Protein AF-A0A9D8MP65-F1 (afdb_monomer)

Structure (mmCIF, N/CA/C/O backbone):
data_AF-A0A9D8MP65-F1
#
_entry.id   AF-A0A9D8MP65-F1
#
loop_
_atom_site.group_PDB
_atom_site.id
_atom_site.type_symbol
_atom_site.label_atom_id
_atom_site.label_alt_id
_atom_site.label_comp_id
_atom_site.label_asym_id
_atom_site.label_entity_id
_atom_site.label_seq_id
_atom_site.pdbx_PDB_ins_co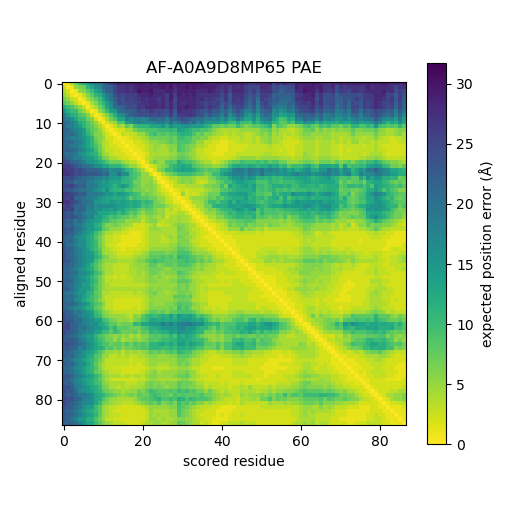de
_atom_site.Cartn_x
_atom_site.Cartn_y
_atom_site.Cartn_z
_atom_site.occupancy
_atom_site.B_iso_or_equiv
_atom_site.auth_seq_id
_atom_site.auth_comp_id
_atom_site.auth_asym_id
_atom_site.auth_atom_id
_atom_site.pdbx_PDB_model_num
ATOM 1 N N . ASN A 1 1 ? 29.338 -17.018 27.228 1.00 42.84 1 ASN A N 1
ATOM 2 C CA . ASN A 1 1 ? 29.360 -16.312 25.929 1.00 42.84 1 ASN A CA 1
ATOM 3 C C . ASN A 1 1 ? 28.084 -16.626 25.171 1.00 42.84 1 ASN A C 1
ATOM 5 O O . ASN A 1 1 ? 28.062 -17.567 24.392 1.00 42.84 1 ASN A O 1
ATOM 9 N N . GLY A 1 2 ? 27.002 -15.909 25.483 1.00 50.31 2 GLY A N 1
ATOM 10 C CA . GLY A 1 2 ? 25.752 -15.998 24.731 1.00 50.31 2 GLY A CA 1
ATOM 11 C C . GLY A 1 2 ? 25.861 -15.078 23.526 1.00 50.31 2 GLY A C 1
ATOM 12 O O . GLY A 1 2 ? 25.924 -13.865 23.687 1.00 50.31 2 GLY A O 1
ATOM 13 N N . ILE A 1 3 ? 25.978 -15.661 22.342 1.00 62.88 3 ILE A N 1
ATOM 14 C CA . ILE A 1 3 ? 25.839 -14.944 21.074 1.00 62.88 3 ILE A CA 1
ATOM 15 C C . ILE A 1 3 ? 24.423 -14.346 21.038 1.00 62.88 3 ILE A C 1
ATOM 17 O O . ILE A 1 3 ? 23.471 -15.115 21.190 1.00 62.88 3 ILE A O 1
ATOM 21 N N . PRO A 1 4 ? 24.248 -13.022 20.880 1.00 58.75 4 PRO A N 1
ATOM 22 C CA . PRO A 1 4 ? 22.927 -12.465 20.633 1.00 58.75 4 PRO A CA 1
ATOM 23 C C . PRO A 1 4 ? 22.422 -13.023 19.299 1.00 58.75 4 PRO A C 1
ATOM 25 O O . PRO A 1 4 ? 23.074 -12.877 18.264 1.00 58.75 4 PRO A O 1
ATOM 28 N N . GLN A 1 5 ? 21.297 -13.735 19.344 1.00 60.19 5 GLN A N 1
ATOM 29 C CA . GLN A 1 5 ? 20.596 -14.183 18.147 1.00 60.19 5 GLN A CA 1
ATOM 30 C C . GLN A 1 5 ? 20.137 -12.933 17.385 1.00 60.19 5 GLN A C 1
ATOM 32 O O . GLN A 1 5 ? 19.631 -12.010 18.025 1.00 60.19 5 GLN A O 1
ATOM 37 N N . PRO A 1 6 ? 20.330 -12.854 16.058 1.00 55.72 6 PRO A N 1
ATOM 38 C CA . PRO A 1 6 ? 19.791 -11.741 15.296 1.00 55.72 6 PRO A CA 1
ATOM 39 C C . PRO A 1 6 ? 18.271 -11.761 15.457 1.00 55.72 6 PRO A C 1
ATOM 41 O O . PRO A 1 6 ? 17.647 -12.800 15.221 1.00 55.72 6 PRO A O 1
ATOM 44 N N . ASP A 1 7 ? 17.703 -10.632 15.883 1.00 49.22 7 ASP A N 1
ATOM 45 C CA . ASP A 1 7 ? 16.272 -10.333 15.828 1.00 49.22 7 ASP A CA 1
ATOM 46 C C . ASP A 1 7 ? 15.805 -10.621 14.397 1.00 49.22 7 ASP A C 1
ATOM 48 O O . ASP A 1 7 ? 15.973 -9.820 13.476 1.00 49.22 7 ASP A O 1
ATOM 52 N N . THR A 1 8 ? 15.340 -11.847 14.171 1.00 46.72 8 THR A N 1
ATOM 53 C CA . THR A 1 8 ? 14.916 -12.300 12.855 1.00 46.72 8 THR A CA 1
ATOM 54 C C . THR A 1 8 ? 13.519 -11.747 12.690 1.00 46.72 8 THR A C 1
ATOM 56 O O . THR A 1 8 ? 12.534 -12.414 12.987 1.00 46.72 8 THR A O 1
ATOM 59 N N . GLN A 1 9 ? 13.435 -10.482 12.286 1.00 48.84 9 GLN A N 1
ATOM 60 C CA . GLN A 1 9 ? 12.209 -9.906 11.767 1.00 48.84 9 GLN A CA 1
ATOM 61 C C . GLN A 1 9 ? 11.891 -10.673 10.479 1.00 48.84 9 GLN A C 1
ATOM 63 O O . GLN A 1 9 ? 12.390 -10.345 9.402 1.00 48.84 9 GLN A O 1
ATOM 68 N N . THR A 1 10 ? 11.153 -11.777 10.612 1.00 47.84 10 THR A N 1
ATOM 69 C CA . THR A 1 10 ? 10.766 -12.641 9.499 1.00 47.84 10 THR A CA 1
ATOM 70 C C . THR A 1 10 ? 9.965 -11.792 8.525 1.00 47.84 10 THR A C 1
ATOM 72 O O . THR A 1 10 ? 8.834 -11.401 8.800 1.00 47.84 10 THR A O 1
ATOM 75 N N . THR A 1 11 ? 10.590 -11.423 7.409 1.00 62.81 11 THR A N 1
ATOM 76 C CA . THR A 1 11 ? 9.900 -10.708 6.340 1.00 62.81 11 THR A CA 1
ATOM 77 C C . THR A 1 11 ? 9.169 -11.776 5.545 1.00 62.81 11 THR A C 1
ATOM 79 O O . THR A 1 11 ? 9.783 -12.478 4.750 1.00 62.81 11 THR A O 1
ATOM 82 N N . GLU A 1 12 ? 7.888 -11.987 5.845 1.00 76.12 12 GLU A N 1
ATOM 83 C CA . GLU A 1 12 ? 7.073 -12.943 5.096 1.00 76.12 12 GLU A CA 1
ATOM 84 C C . GLU A 1 12 ? 6.815 -12.395 3.691 1.00 76.12 12 GLU A C 1
ATOM 86 O O . GLU A 1 12 ? 6.167 -11.358 3.515 1.00 76.12 12 GLU A O 1
ATOM 91 N N . GLU A 1 13 ? 7.349 -13.081 2.683 1.00 81.06 13 GLU A N 1
ATOM 92 C CA . GLU A 1 13 ? 7.113 -12.754 1.282 1.00 81.06 13 GLU A CA 1
ATOM 93 C C . GLU A 1 13 ? 5.741 -13.282 0.860 1.00 81.06 13 GLU A C 1
ATOM 95 O O . GLU A 1 13 ? 5.479 -14.4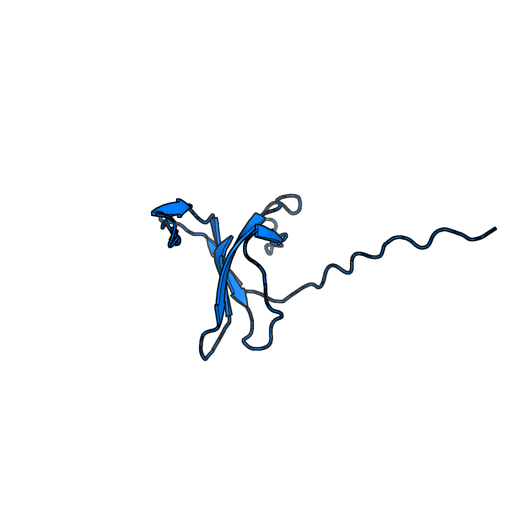85 0.898 1.00 81.06 13 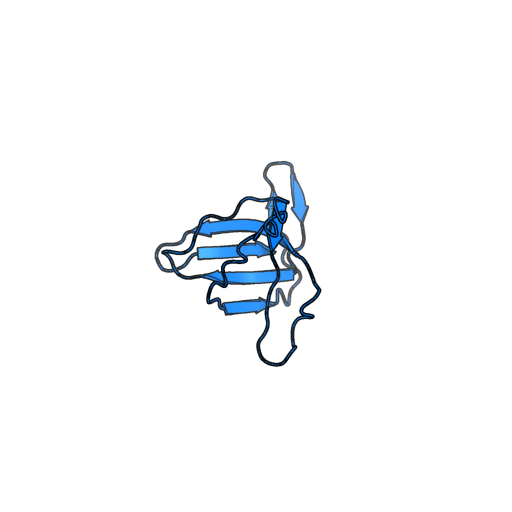GLU A O 1
ATOM 100 N N . VAL A 1 14 ? 4.856 -12.379 0.436 1.00 84.88 14 VAL A N 1
ATOM 101 C CA . VAL A 1 14 ? 3.508 -12.733 -0.017 1.00 84.88 14 VAL A CA 1
ATOM 102 C C . VAL A 1 14 ? 3.398 -12.481 -1.514 1.00 84.88 14 VAL A C 1
ATOM 104 O O . VAL A 1 14 ? 3.635 -11.371 -1.993 1.00 84.88 14 VAL A O 1
ATOM 107 N N . GLN A 1 15 ? 3.014 -13.519 -2.259 1.00 86.69 15 GLN A N 1
ATOM 108 C CA . GLN A 1 15 ? 2.725 -13.401 -3.687 1.00 86.69 15 GLN A CA 1
ATOM 109 C C . GLN A 1 15 ? 1.572 -12.415 -3.898 1.00 86.69 15 GLN A C 1
ATOM 111 O O . GLN A 1 15 ? 0.514 -12.525 -3.275 1.00 86.69 15 GLN A O 1
ATOM 116 N N . CYS A 1 16 ? 1.780 -11.438 -4.775 1.00 89.75 16 CYS A N 1
ATOM 117 C CA . CYS A 1 16 ? 0.811 -10.381 -5.011 1.00 89.75 16 CYS A CA 1
ATOM 118 C C . CYS A 1 16 ? 0.862 -9.870 -6.450 1.00 89.75 16 CYS A C 1
ATOM 120 O O . CYS A 1 16 ? 1.822 -10.0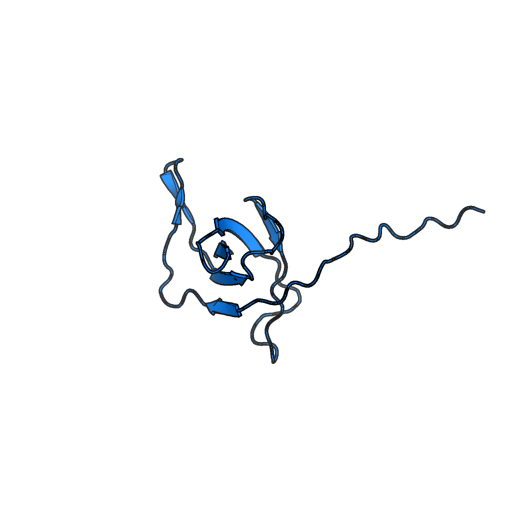91 -7.188 1.00 89.75 16 CYS A O 1
ATOM 122 N N . ARG A 1 17 ? -0.192 -9.156 -6.845 1.00 90.50 17 ARG A N 1
ATOM 123 C CA . ARG A 1 17 ? -0.244 -8.398 -8.094 1.00 90.50 17 ARG A CA 1
ATOM 124 C C . ARG A 1 17 ? -0.247 -6.913 -7.778 1.00 90.50 17 ARG A C 1
ATOM 126 O O . ARG A 1 17 ? -1.192 -6.414 -7.169 1.00 90.50 17 ARG A O 1
ATOM 133 N N . ILE A 1 18 ? 0.772 -6.208 -8.248 1.00 89.69 18 ILE A N 1
ATOM 134 C CA . ILE A 1 18 ? 0.918 -4.769 -8.041 1.00 89.69 18 ILE A CA 1
ATOM 135 C C . ILE A 1 18 ? 0.321 -4.031 -9.239 1.00 89.69 18 ILE A C 1
ATOM 137 O O . ILE A 1 18 ? 0.584 -4.365 -10.392 1.00 89.69 18 ILE A O 1
ATOM 141 N N . VAL A 1 19 ? -0.522 -3.037 -8.967 1.00 89.38 19 VAL A N 1
ATOM 142 C CA . VAL A 1 19 ? -1.127 -2.174 -9.981 1.00 89.38 19 VAL A CA 1
ATOM 143 C C . VAL A 1 19 ? -0.845 -0.716 -9.611 1.00 89.38 19 VAL A C 1
ATOM 145 O O . VAL A 1 19 ? -1.295 -0.267 -8.553 1.00 89.38 19 VAL A O 1
ATOM 148 N N . PRO A 1 20 ? -0.113 0.049 -10.442 1.00 87.25 20 PRO A N 1
ATOM 149 C CA . PRO A 1 20 ? 0.153 1.456 -10.171 1.00 87.25 20 PRO A CA 1
ATOM 150 C C . PRO A 1 20 ? -1.130 2.285 -10.228 1.00 87.25 20 PRO A C 1
ATOM 152 O O . PRO A 1 20 ? -1.988 2.092 -11.094 1.00 87.25 20 PRO A O 1
ATOM 155 N N . ASN A 1 21 ? -1.248 3.256 -9.324 1.00 81.75 21 ASN A N 1
ATOM 156 C CA . ASN A 1 21 ? -2.346 4.216 -9.319 1.00 81.75 21 ASN A CA 1
ATOM 157 C C . ASN A 1 21 ? -2.119 5.290 -10.398 1.00 81.75 21 ASN A C 1
ATOM 159 O O . ASN A 1 21 ? -1.777 6.434 -10.104 1.00 81.75 21 ASN A O 1
ATOM 163 N N . GLY A 1 22 ? -2.299 4.917 -11.668 1.00 68.38 22 GLY A N 1
ATOM 164 C CA . GLY A 1 22 ? -2.022 5.769 -12.834 1.00 68.38 22 GLY A CA 1
ATOM 165 C C . GLY A 1 22 ? -2.862 7.052 -12.945 1.00 68.38 22 GLY A C 1
ATOM 166 O O . GLY A 1 22 ? -2.615 7.860 -13.833 1.00 68.38 22 GLY A O 1
ATOM 167 N N . SER A 1 23 ? -3.848 7.260 -12.066 1.00 66.69 23 SER A N 1
ATOM 168 C CA . SER A 1 23 ? -4.740 8.432 -12.077 1.00 66.69 23 SER A CA 1
ATOM 169 C C . SER A 1 23 ? -4.754 9.216 -10.759 1.00 66.69 23 SER A C 1
ATOM 171 O O . SER A 1 23 ? -5.659 10.021 -10.557 1.00 66.69 23 SER A O 1
ATOM 173 N N . ALA A 1 24 ? -3.790 8.981 -9.855 1.00 67.12 24 ALA A N 1
ATOM 174 C CA . ALA A 1 24 ? -3.702 9.648 -8.547 1.00 67.12 24 ALA A CA 1
ATOM 175 C C . ALA A 1 24 ? -5.030 9.625 -7.762 1.00 67.12 24 ALA A C 1
ATOM 177 O O . ALA A 1 24 ? -5.444 10.614 -7.149 1.00 67.12 24 ALA A O 1
ATOM 178 N N . LYS A 1 25 ? -5.735 8.488 -7.806 1.00 71.94 25 LYS A N 1
ATOM 179 C CA . LYS A 1 25 ? -6.994 8.308 -7.086 1.00 71.94 25 LYS A CA 1
ATOM 180 C C . LYS A 1 25 ? -6.751 8.508 -5.586 1.00 71.94 25 LYS A C 1
ATOM 182 O O . LYS A 1 25 ? -5.794 7.967 -5.035 1.00 71.94 25 LYS A O 1
ATOM 187 N N . GLN A 1 26 ? -7.602 9.306 -4.949 1.00 77.12 26 GLN A N 1
ATOM 188 C CA . GLN A 1 26 ? -7.492 9.657 -3.534 1.00 77.12 26 GLN A CA 1
ATOM 189 C C . GLN A 1 26 ? -8.400 8.779 -2.680 1.00 77.12 26 GLN A C 1
ATOM 191 O O . GLN A 1 26 ? -9.522 8.454 -3.074 1.00 77.12 26 GLN A O 1
ATOM 196 N N . ILE A 1 27 ? -7.920 8.451 -1.487 1.00 75.88 27 ILE A N 1
ATOM 197 C CA . ILE A 1 27 ? -8.676 7.775 -0.439 1.00 75.88 27 ILE A CA 1
ATOM 198 C C . ILE A 1 27 ? -9.099 8.853 0.537 1.00 75.88 27 ILE A C 1
ATOM 200 O O . ILE A 1 27 ? -8.237 9.490 1.141 1.00 75.88 27 ILE A O 1
ATOM 204 N N . LYS A 1 28 ? -10.407 9.068 0.674 1.00 75.88 28 LYS A N 1
ATOM 205 C CA . LYS A 1 28 ? -10.946 9.875 1.766 1.00 75.88 28 LYS A CA 1
ATOM 206 C C . LYS A 1 28 ? -11.101 8.974 2.979 1.00 75.88 28 LYS A C 1
ATOM 208 O O . LYS A 1 28 ? -11.825 7.984 2.917 1.00 75.88 28 LYS A O 1
ATOM 213 N N . PHE A 1 29 ? -10.396 9.319 4.040 1.00 71.81 29 PHE A N 1
ATOM 214 C CA . PHE A 1 29 ? -10.531 8.680 5.337 1.00 71.81 29 PHE A CA 1
ATOM 215 C C . PHE A 1 29 ? -11.713 9.293 6.086 1.00 71.81 29 PHE A C 1
ATOM 217 O O . PHE A 1 29 ? -12.151 10.399 5.764 1.00 71.81 29 PHE A O 1
ATOM 224 N N . ASP A 1 30 ? -12.221 8.570 7.083 1.00 72.81 30 ASP A N 1
ATOM 225 C CA . ASP A 1 30 ? -13.371 8.993 7.895 1.00 72.81 30 ASP A CA 1
ATOM 226 C C . ASP A 1 30 ? -13.103 10.320 8.633 1.00 72.81 30 ASP A C 1
ATOM 228 O O . ASP A 1 30 ? -13.976 11.174 8.738 1.00 72.81 30 ASP A O 1
ATOM 232 N N . ASP A 1 31 ? -11.839 10.559 8.994 1.00 72.19 31 ASP A N 1
ATOM 233 C CA . ASP A 1 31 ? -11.328 11.808 9.579 1.00 72.19 31 ASP A CA 1
ATOM 234 C C . ASP A 1 31 ? -11.305 13.001 8.587 1.00 72.19 31 ASP A C 1
ATOM 236 O O . ASP A 1 31 ? -10.841 14.093 8.897 1.00 72.19 31 ASP A O 1
ATOM 240 N N . GLY A 1 32 ? -11.769 12.814 7.347 1.00 73.44 32 GLY A N 1
ATOM 241 C CA . GLY A 1 32 ? -11.809 13.849 6.307 1.00 73.44 32 GLY A CA 1
ATOM 242 C C . GLY A 1 32 ? -10.481 14.077 5.580 1.00 73.44 32 GLY A C 1
ATOM 243 O O . GLY A 1 32 ? -10.450 14.765 4.555 1.00 73.44 32 GLY A O 1
ATOM 244 N N . THR A 1 33 ? -9.393 13.463 6.048 1.00 76.38 33 THR A N 1
ATOM 245 C CA . THR A 1 33 ? -8.088 13.504 5.379 1.00 76.38 33 THR A CA 1
ATOM 246 C C . THR A 1 33 ? -8.124 12.712 4.069 1.00 76.38 33 THR A C 1
ATOM 248 O O . THR A 1 33 ? -8.704 11.628 3.997 1.00 76.38 33 THR A O 1
ATOM 251 N N . ALA A 1 34 ? -7.496 13.246 3.017 1.00 75.50 34 ALA A N 1
ATOM 252 C CA . ALA A 1 34 ? -7.332 12.556 1.743 1.00 75.50 34 ALA A CA 1
ATOM 253 C C . ALA A 1 34 ? -5.866 12.161 1.532 1.00 75.50 34 ALA A C 1
ATOM 255 O O . ALA A 1 34 ? -4.993 13.030 1.507 1.00 75.50 34 ALA A O 1
ATOM 256 N N . HIS A 1 35 ? -5.593 10.868 1.334 1.00 77.88 35 HIS A N 1
ATOM 257 C CA . HIS A 1 35 ? -4.264 10.404 0.923 1.00 77.88 35 HIS A CA 1
ATOM 258 C C . HIS A 1 35 ? -4.292 9.855 -0.502 1.00 77.88 35 HIS A C 1
ATOM 260 O O . HIS A 1 35 ? -5.212 9.140 -0.903 1.00 77.88 35 HIS A O 1
ATOM 266 N N . ILE A 1 36 ? -3.262 10.199 -1.273 1.00 80.38 36 ILE A N 1
ATOM 267 C CA . ILE A 1 36 ? -3.000 9.604 -2.582 1.00 80.38 36 ILE A CA 1
ATOM 268 C C . ILE A 1 36 ? -2.180 8.342 -2.327 1.00 80.38 36 ILE A C 1
ATOM 270 O O . ILE A 1 36 ? -1.064 8.429 -1.820 1.00 80.38 36 ILE A O 1
ATOM 274 N N . TYR A 1 37 ? -2.732 7.181 -2.670 1.00 83.88 37 TYR A N 1
ATOM 275 C CA . TYR A 1 37 ? -1.970 5.936 -2.676 1.00 83.88 37 TYR A CA 1
ATOM 276 C C . TYR A 1 37 ? -1.164 5.825 -3.971 1.00 83.88 37 TYR A C 1
ATOM 278 O O . TYR A 1 37 ? -1.591 6.302 -5.025 1.00 83.88 37 TYR A O 1
ATOM 286 N N . SER A 1 38 ? 0.001 5.199 -3.900 1.00 84.88 38 SER A N 1
ATOM 287 C CA . SER A 1 38 ? 0.871 4.944 -5.047 1.00 84.88 38 SER A CA 1
ATOM 288 C C . SER A 1 38 ? 0.463 3.674 -5.797 1.00 84.88 38 SER A C 1
ATOM 290 O O . SER A 1 38 ? 0.452 3.673 -7.029 1.00 84.88 38 SER A O 1
ATOM 292 N N . PHE A 1 39 ? 0.097 2.606 -5.080 1.00 89.12 39 PHE A N 1
ATOM 293 C CA . PHE A 1 39 ? -0.193 1.295 -5.665 1.00 89.12 39 PHE A CA 1
ATOM 294 C C . PHE A 1 39 ? -1.413 0.623 -5.028 1.00 89.12 39 PHE A C 1
ATOM 296 O O . PHE A 1 39 ? -1.668 0.743 -3.830 1.00 89.12 39 PHE A O 1
ATOM 303 N N . SER A 1 40 ? -2.155 -0.127 -5.840 1.00 90.88 40 SER A N 1
ATOM 304 C CA . SER A 1 40 ? -3.097 -1.142 -5.371 1.00 90.88 40 SER A CA 1
ATOM 305 C C . SER A 1 40 ? -2.445 -2.511 -5.504 1.00 90.88 40 SER A C 1
ATOM 307 O O . SER A 1 40 ? -2.062 -2.917 -6.599 1.00 90.88 40 SER A O 1
ATOM 309 N N . VAL A 1 41 ? -2.329 -3.223 -4.392 1.00 91.69 41 VAL A N 1
ATOM 310 C CA . VAL A 1 41 ? -1.699 -4.537 -4.310 1.00 91.69 41 VAL A CA 1
ATOM 311 C C . VAL A 1 41 ? -2.787 -5.562 -4.030 1.00 91.69 41 VAL A C 1
ATOM 313 O O . VAL A 1 41 ? -3.462 -5.498 -3.005 1.00 91.69 41 VAL A O 1
ATOM 316 N N . TYR A 1 42 ? -2.989 -6.484 -4.962 1.00 92.38 42 TY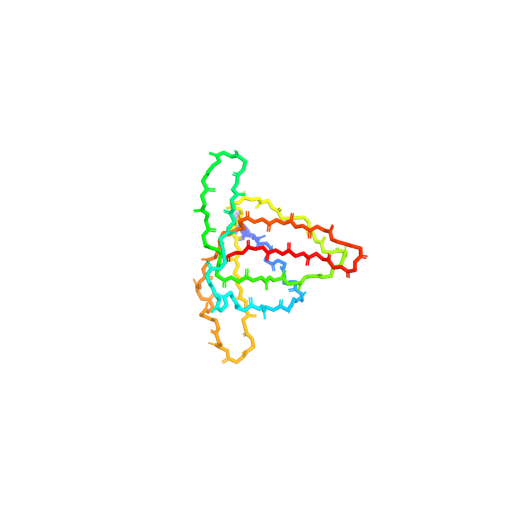R A N 1
ATOM 317 C CA . TYR A 1 42 ? -3.953 -7.568 -4.817 1.00 92.38 42 TYR A CA 1
ATOM 318 C C . TYR A 1 42 ? -3.248 -8.813 -4.290 1.00 92.38 42 TYR A C 1
ATOM 320 O O . TYR A 1 42 ? -2.234 -9.239 -4.844 1.00 92.38 42 TYR A O 1
ATOM 328 N N . LEU A 1 43 ? -3.799 -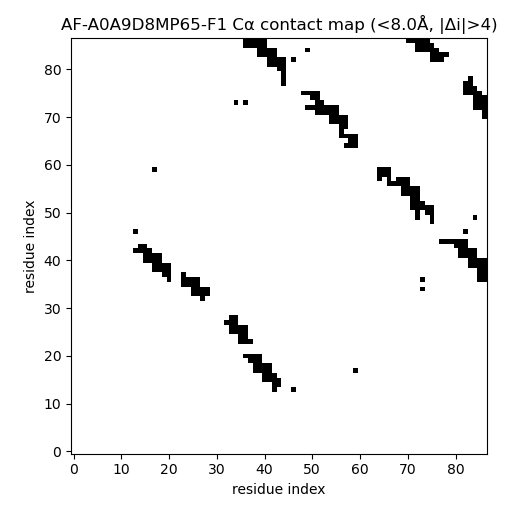9.373 -3.224 1.00 92.12 43 LEU A N 1
ATOM 329 C CA . LEU A 1 43 ? -3.294 -10.519 -2.479 1.00 92.12 43 LEU A CA 1
ATOM 330 C C . LEU A 1 43 ? -4.340 -11.636 -2.511 1.00 92.12 43 LEU A C 1
ATOM 332 O O . LEU A 1 43 ? -5.522 -11.386 -2.777 1.00 92.12 43 LEU A O 1
ATOM 336 N N . ASP A 1 44 ? -3.914 -12.859 -2.209 1.00 90.38 44 ASP A N 1
ATOM 337 C CA . ASP A 1 44 ? -4.844 -13.972 -2.035 1.00 90.38 44 ASP A CA 1
ATOM 338 C C . ASP A 1 44 ? -5.838 -13.708 -0.888 1.00 90.38 44 ASP A C 1
ATOM 340 O O . ASP A 1 44 ? -5.567 -12.939 0.039 1.00 90.38 44 ASP A O 1
ATOM 344 N N . GLN A 1 45 ? -7.009 -14.340 -0.952 1.00 88.00 45 GLN A N 1
ATOM 345 C CA . GLN A 1 45 ? -8.038 -14.208 0.072 1.00 88.00 45 GLN A CA 1
ATOM 346 C C . GLN A 1 45 ? -7.633 -14.835 1.411 1.00 88.00 45 GLN A C 1
ATOM 348 O O . GLN A 1 45 ? -8.293 -14.529 2.399 1.00 88.00 45 GLN A O 1
ATOM 353 N N . ASP A 1 46 ? -6.602 -15.680 1.471 1.00 86.75 46 ASP A N 1
ATOM 354 C CA . ASP A 1 46 ? -6.042 -16.253 2.707 1.00 86.75 46 ASP A CA 1
ATOM 355 C C . ASP A 1 46 ? -4.801 -15.494 3.222 1.00 86.75 46 ASP A C 1
ATOM 357 O O . ASP A 1 46 ? -4.123 -15.931 4.146 1.00 86.75 46 ASP A O 1
ATOM 361 N N . CYS A 1 47 ? -4.480 -14.320 2.662 1.00 88.44 47 CYS A N 1
ATOM 362 C CA . CYS A 1 47 ? -3.328 -13.552 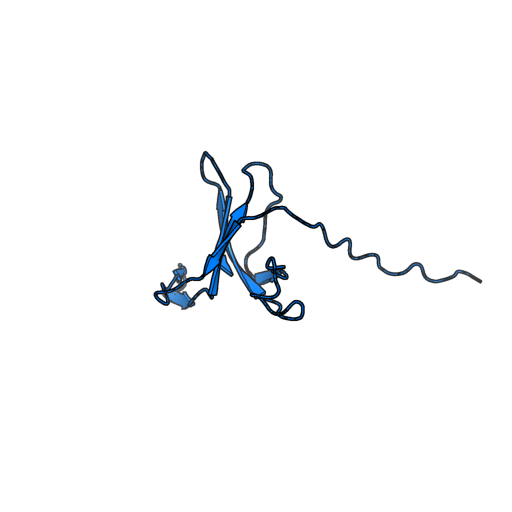3.134 1.00 88.44 47 CYS A CA 1
ATOM 363 C C . CYS A 1 47 ? -3.491 -13.106 4.598 1.00 88.44 47 CYS A C 1
ATOM 365 O O . CYS A 1 47 ? -4.606 -12.998 5.122 1.00 88.44 47 CYS A O 1
ATOM 367 N N . ARG A 1 48 ? -2.380 -12.749 5.251 1.00 88.69 48 ARG A N 1
ATOM 368 C CA . ARG A 1 48 ? -2.435 -12.124 6.578 1.00 88.69 48 ARG A CA 1
ATOM 369 C C . ARG A 1 48 ? -3.181 -10.788 6.549 1.00 88.69 48 ARG A C 1
ATOM 371 O O . ARG A 1 48 ? -3.336 -10.163 5.497 1.00 88.69 48 ARG A O 1
ATOM 378 N N . GLU A 1 49 ? -3.634 -10.343 7.712 1.00 88.94 49 GLU A N 1
ATOM 379 C CA . GLU A 1 49 ? -4.176 -8.995 7.870 1.00 88.94 49 GLU A CA 1
ATOM 380 C C . GLU A 1 49 ? -3.051 -7.957 7.952 1.00 88.94 49 GLU A C 1
ATOM 382 O O . GLU A 1 49 ? -1.971 -8.216 8.492 1.00 88.94 49 GLU A O 1
ATOM 387 N N . PHE A 1 50 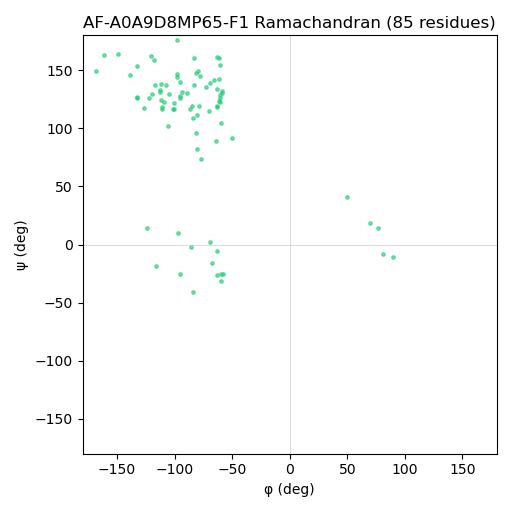? -3.317 -6.780 7.388 1.00 90.62 50 PHE A N 1
ATOM 388 C CA . PHE A 1 50 ? -2.405 -5.642 7.382 1.00 90.62 50 PHE A CA 1
ATOM 389 C C . PHE A 1 50 ? -3.035 -4.482 8.141 1.00 90.62 50 PHE A C 1
ATOM 391 O O . PHE A 1 50 ? -4.214 -4.175 7.951 1.00 90.62 50 PHE A O 1
ATOM 398 N N . THR A 1 51 ? -2.235 -3.804 8.960 1.00 90.81 51 THR A N 1
ATOM 399 C CA . THR A 1 51 ? -2.706 -2.658 9.748 1.00 90.81 51 THR A CA 1
ATOM 400 C C . THR A 1 51 ? -2.414 -1.348 9.024 1.00 90.81 51 THR A C 1
ATOM 402 O O . THR A 1 51 ? -1.337 -1.169 8.462 1.00 90.81 51 THR A O 1
ATOM 405 N N . ILE A 1 52 ? -3.341 -0.387 9.058 1.00 90.00 52 ILE A N 1
ATOM 406 C CA . ILE A 1 52 ? -3.097 0.962 8.521 1.00 90.00 52 ILE A CA 1
ATOM 407 C C . ILE A 1 52 ? -1.899 1.597 9.248 1.00 90.00 52 ILE A C 1
ATOM 409 O O . ILE A 1 52 ? -1.826 1.593 10.474 1.00 90.00 52 ILE A O 1
ATOM 413 N N . GLY A 1 53 ? -0.948 2.140 8.487 1.00 87.88 53 GLY A N 1
ATOM 414 C CA . GLY A 1 53 ? 0.317 2.694 8.974 1.00 87.88 53 GLY A CA 1
ATOM 415 C C . GLY A 1 53 ? 1.469 1.686 9.054 1.00 87.88 53 GLY A C 1
ATOM 416 O O . GLY A 1 53 ? 2.618 2.108 9.210 1.00 87.88 53 GLY A O 1
ATOM 417 N N . GLU A 1 54 ? 1.193 0.388 8.898 1.00 91.00 54 GLU A N 1
ATOM 418 C CA . GLU A 1 54 ? 2.216 -0.657 8.833 1.00 91.00 54 GLU A CA 1
ATOM 419 C C . GLU A 1 54 ? 3.146 -0.434 7.638 1.00 91.00 54 GLU A C 1
ATOM 421 O O . GLU A 1 54 ? 2.718 0.007 6.568 1.00 91.00 54 GLU A O 1
ATOM 426 N N . LYS A 1 55 ? 4.437 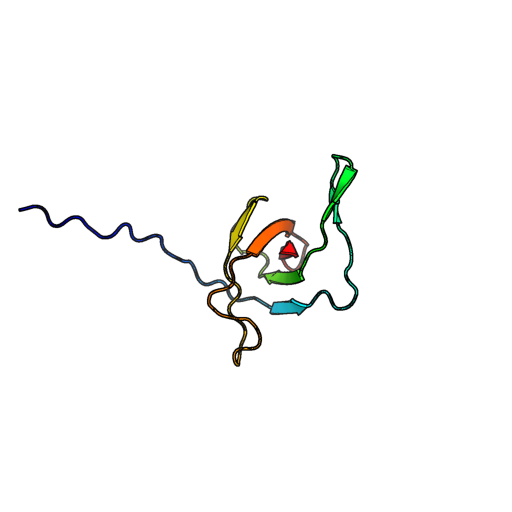-0.714 7.823 1.00 90.75 55 LYS A N 1
ATOM 427 C CA . LYS A 1 55 ? 5.438 -0.565 6.770 1.00 90.75 55 LYS A CA 1
ATOM 428 C C . LYS A 1 55 ? 5.555 -1.846 5.960 1.00 90.75 55 LYS A C 1
ATOM 430 O O . LYS A 1 55 ? 5.760 -2.918 6.522 1.00 90.75 55 LYS A O 1
ATOM 435 N N . VAL A 1 56 ? 5.507 -1.709 4.644 1.00 89.69 56 VAL A N 1
ATOM 436 C CA . VAL A 1 56 ? 5.677 -2.812 3.697 1.00 89.69 56 VAL A CA 1
ATOM 437 C C . VAL A 1 56 ? 6.650 -2.410 2.596 1.00 89.69 56 VAL A C 1
ATOM 439 O O . VAL A 1 56 ? 6.790 -1.230 2.271 1.00 89.69 56 VAL A O 1
ATOM 442 N N . LYS A 1 57 ? 7.324 -3.394 2.005 1.00 90.19 57 LYS A N 1
ATOM 443 C CA . LYS A 1 57 ? 8.148 -3.205 0.810 1.00 90.19 57 LYS A CA 1
ATOM 444 C C . LYS A 1 57 ? 7.492 -3.939 -0.345 1.00 90.19 57 LYS A C 1
ATOM 446 O O . LYS A 1 57 ? 7.071 -5.082 -0.189 1.00 90.19 57 LYS A O 1
ATOM 451 N N . LEU A 1 58 ? 7.384 -3.266 -1.484 1.00 87.88 58 LEU A N 1
ATOM 452 C CA . LEU A 1 58 ? 6.902 -3.884 -2.710 1.00 87.88 58 LEU A CA 1
ATOM 453 C C . LEU A 1 58 ? 8.098 -4.347 -3.532 1.00 87.88 58 LEU A C 1
ATOM 455 O O . LEU A 1 58 ? 8.983 -3.548 -3.832 1.00 87.88 58 LEU A O 1
ATOM 459 N N . ILE A 1 59 ? 8.098 -5.623 -3.903 1.00 84.44 59 ILE A N 1
ATOM 460 C CA . ILE A 1 59 ? 9.125 -6.223 -4.753 1.00 84.44 59 ILE A CA 1
ATOM 461 C C . ILE A 1 59 ? 8.493 -6.418 -6.131 1.00 84.44 59 ILE A C 1
ATOM 463 O O . ILE A 1 59 ? 7.663 -7.305 -6.325 1.00 84.44 59 ILE A O 1
ATOM 467 N N . GLY A 1 60 ? 8.826 -5.527 -7.064 1.00 79.88 60 GLY A N 1
ATOM 468 C CA . GLY A 1 60 ? 8.392 -5.628 -8.457 1.00 79.88 60 GLY A CA 1
ATOM 469 C C . GLY A 1 60 ? 9.248 -6.627 -9.234 1.00 79.88 60 GLY A C 1
ATOM 470 O O . GLY A 1 60 ? 10.441 -6.779 -8.961 1.00 79.88 60 GLY A O 1
ATOM 471 N N . LEU A 1 61 ? 8.656 -7.289 -10.227 1.00 71.88 61 LEU A N 1
ATOM 472 C CA . LEU A 1 61 ? 9.416 -8.101 -11.176 1.00 71.88 61 LEU A CA 1
ATOM 473 C C . LEU A 1 61 ? 10.173 -7.149 -12.118 1.00 71.88 61 LEU A C 1
ATOM 475 O O . LEU A 1 61 ? 9.614 -6.160 -12.565 1.00 71.88 61 LEU A O 1
ATOM 479 N N . ASP A 1 62 ? 11.446 -7.416 -12.405 1.00 72.56 62 ASP A N 1
ATOM 480 C CA . ASP A 1 62 ? 12.261 -6.615 -13.343 1.00 72.56 62 ASP A CA 1
ATOM 481 C C . ASP A 1 62 ? 12.654 -5.189 -12.878 1.00 72.56 62 ASP A C 1
ATOM 483 O O . ASP A 1 62 ? 13.074 -4.351 -13.669 1.00 72.56 62 ASP A O 1
ATOM 487 N N . GLY A 1 63 ? 12.579 -4.891 -11.573 1.00 69.50 63 GLY A N 1
ATOM 488 C CA . GLY A 1 63 ? 13.111 -3.632 -11.021 1.00 69.50 63 GLY A CA 1
ATOM 489 C C . GLY A 1 63 ? 12.244 -2.391 -11.271 1.00 69.50 63 GLY A C 1
ATOM 490 O O . GLY A 1 63 ? 12.691 -1.268 -11.037 1.00 69.50 63 GLY A O 1
ATOM 491 N N . GLU A 1 64 ? 10.991 -2.582 -11.688 1.00 75.06 64 GLU A N 1
ATOM 492 C CA . GLU A 1 64 ? 9.979 -1.524 -11.847 1.00 75.06 64 GLU A CA 1
ATOM 493 C C . GLU A 1 64 ? 9.704 -0.737 -10.550 1.00 75.06 64 GLU A C 1
ATOM 495 O O . GLU A 1 64 ? 9.317 0.434 -10.587 1.00 75.06 64 GLU A O 1
ATOM 500 N N . ILE A 1 65 ? 9.946 -1.362 -9.394 1.00 79.62 65 ILE A N 1
ATOM 501 C CA . ILE A 1 65 ? 9.835 -0.743 -8.074 1.00 79.62 65 ILE A CA 1
ATOM 502 C C . ILE A 1 65 ? 11.206 -0.811 -7.392 1.00 79.62 65 ILE A C 1
ATOM 504 O O . ILE A 1 65 ? 11.790 -1.894 -7.313 1.00 79.62 65 ILE A O 1
ATOM 508 N N . PRO A 1 66 ? 11.732 0.312 -6.864 1.00 79.25 66 PRO A N 1
ATOM 509 C CA . PRO A 1 66 ? 12.989 0.294 -6.129 1.00 79.25 66 PRO A CA 1
ATOM 510 C C . PRO A 1 66 ? 12.868 -0.598 -4.888 1.00 79.25 66 PRO A C 1
ATOM 512 O O . PRO A 1 66 ? 12.024 -0.339 -4.031 1.00 79.25 66 PRO A O 1
ATOM 515 N N . ASN A 1 67 ? 13.743 -1.598 -4.758 1.00 72.88 67 ASN A N 1
ATOM 516 C CA . ASN A 1 67 ? 13.729 -2.556 -3.641 1.00 72.88 67 ASN A CA 1
ATOM 517 C C . ASN A 1 67 ? 13.893 -1.900 -2.252 1.00 72.88 67 ASN A C 1
ATOM 519 O O . ASN A 1 67 ? 13.431 -2.438 -1.246 1.00 72.88 67 ASN A O 1
ATOM 523 N N . ASP A 1 68 ? 14.515 -0.720 -2.182 1.00 79.75 68 ASP A N 1
ATOM 524 C CA . ASP A 1 68 ? 14.684 0.046 -0.940 1.00 79.75 68 ASP A CA 1
ATOM 525 C C . ASP A 1 68 ? 13.491 0.947 -0.592 1.00 79.75 68 ASP A C 1
ATOM 527 O O . ASP A 1 68 ? 13.486 1.600 0.454 1.00 79.75 68 ASP A O 1
ATOM 531 N N . LYS A 1 69 ? 12.458 1.002 -1.438 1.00 85.31 69 LYS A N 1
ATOM 532 C CA . LYS A 1 69 ? 11.306 1.862 -1.184 1.00 85.31 69 LYS A CA 1
ATOM 533 C C . LYS A 1 69 ? 10.340 1.205 -0.199 1.00 85.31 69 LYS A C 1
ATOM 535 O O . LYS A 1 69 ? 9.664 0.227 -0.512 1.00 85.31 69 LYS A O 1
ATOM 540 N N . GLU A 1 70 ? 10.251 1.788 0.991 1.00 89.31 70 GLU A N 1
ATOM 541 C CA . GLU A 1 70 ? 9.217 1.469 1.973 1.00 89.31 70 GLU A CA 1
ATOM 542 C C . GLU A 1 70 ? 7.928 2.239 1.667 1.00 89.31 70 GLU A C 1
ATOM 544 O O . GLU A 1 70 ? 7.944 3.442 1.388 1.00 89.31 70 GLU A O 1
ATOM 549 N N . PHE A 1 71 ? 6.803 1.548 1.785 1.00 90.19 71 PHE A N 1
ATOM 550 C CA . PHE A 1 71 ? 5.472 2.126 1.720 1.00 90.19 71 PHE A CA 1
ATOM 551 C C . PHE A 1 71 ? 4.745 1.918 3.043 1.00 90.19 71 PHE A C 1
ATOM 553 O O . PHE A 1 71 ? 5.093 1.038 3.833 1.00 90.19 71 PHE A O 1
ATOM 560 N N . ARG A 1 72 ? 3.724 2.736 3.288 1.00 91.88 72 ARG A N 1
ATOM 561 C CA . ARG A 1 72 ? 2.825 2.559 4.426 1.00 91.88 72 ARG A CA 1
ATOM 562 C C . ARG A 1 72 ? 1.485 2.072 3.929 1.00 91.88 72 ARG A C 1
ATOM 564 O O . ARG A 1 72 ? 0.962 2.608 2.962 1.00 91.88 72 ARG A O 1
ATOM 571 N N . VAL A 1 73 ? 0.914 1.110 4.634 1.00 92.00 73 VAL A N 1
ATOM 572 C CA . VAL A 1 73 ? -0.452 0.669 4.386 1.00 92.00 73 VAL A CA 1
ATOM 573 C C . VAL A 1 73 ? -1.403 1.829 4.653 1.00 92.00 73 VAL A C 1
ATOM 575 O O . VAL A 1 73 ? -1.488 2.342 5.765 1.00 92.00 73 VAL A O 1
ATOM 578 N N . LEU A 1 74 ? -2.117 2.247 3.619 1.00 90.62 74 LEU A N 1
ATOM 579 C CA . LEU A 1 74 ? -3.161 3.264 3.675 1.00 90.62 74 LEU A CA 1
ATOM 580 C C . LEU A 1 74 ? -4.543 2.626 3.827 1.00 90.62 74 LEU A C 1
ATOM 582 O O . LEU A 1 74 ? -5.448 3.246 4.368 1.00 90.62 74 LEU A O 1
ATOM 586 N N . GLY A 1 75 ? -4.715 1.383 3.384 1.00 90.44 75 GLY A N 1
ATOM 587 C CA . GLY A 1 75 ? -5.961 0.649 3.561 1.00 90.44 75 GLY A CA 1
ATOM 588 C C . GLY A 1 75 ? -5.801 -0.824 3.230 1.00 90.44 75 GLY A C 1
ATOM 589 O O . GLY A 1 75 ? -4.997 -1.182 2.371 1.00 90.44 75 GLY A O 1
ATOM 590 N N . PHE A 1 76 ? -6.576 -1.664 3.906 1.00 92.25 76 PHE A N 1
ATOM 591 C CA . PHE A 1 76 ? -6.651 -3.097 3.656 1.00 92.25 76 PHE A CA 1
ATOM 592 C C . PHE A 1 76 ? -8.118 -3.516 3.588 1.00 92.25 76 PHE A C 1
ATOM 594 O O . PHE A 1 76 ? -8.895 -3.228 4.496 1.00 92.25 76 PHE A O 1
ATOM 601 N N . PHE A 1 77 ? -8.497 -4.179 2.500 1.00 90.44 77 PHE A N 1
ATOM 602 C CA . PHE A 1 77 ? -9.873 -4.568 2.215 1.00 90.44 77 PHE A CA 1
ATOM 603 C C . PHE A 1 77 ? -9.897 -6.025 1.784 1.00 90.44 77 PHE A C 1
ATOM 605 O O . PHE A 1 77 ? -9.198 -6.400 0.845 1.00 90.44 77 PHE A O 1
ATOM 612 N N . ARG A 1 78 ? -10.724 -6.849 2.425 1.00 91.00 78 ARG A N 1
ATOM 613 C CA . ARG A 1 78 ? -10.933 -8.235 2.005 1.00 91.00 78 ARG A CA 1
ATOM 614 C C . ARG A 1 78 ? -12.245 -8.341 1.240 1.00 91.00 78 ARG A C 1
ATOM 616 O O . ARG A 1 78 ? -13.311 -8.081 1.788 1.00 91.00 78 ARG A O 1
ATOM 623 N N . ASN A 1 79 ? -12.146 -8.715 -0.030 1.00 85.19 79 ASN A N 1
ATOM 624 C CA . ASN A 1 79 ? -13.285 -9.015 -0.887 1.00 85.19 79 ASN A CA 1
ATOM 625 C C . ASN A 1 79 ? -13.505 -10.534 -0.941 1.00 85.19 79 ASN A C 1
ATOM 627 O O . ASN A 1 79 ? -12.711 -11.311 -0.419 1.00 85.19 79 ASN A O 1
ATOM 631 N N . GLN A 1 80 ? -14.564 -10.968 -1.628 1.00 84.06 80 GLN A N 1
ATOM 632 C CA . GLN A 1 80 ? -14.902 -12.394 -1.748 1.00 84.06 80 GLN A CA 1
ATOM 633 C C . GLN A 1 80 ? -13.840 -13.234 -2.480 1.00 84.06 80 GLN A C 1
ATOM 635 O O . GLN A 1 80 ? -13.774 -14.433 -2.258 1.00 84.06 80 GLN A O 1
ATOM 640 N N . LEU A 1 81 ? -13.042 -12.632 -3.373 1.00 87.12 81 LEU A N 1
ATOM 641 C CA . LEU A 1 81 ? -12.085 -13.360 -4.224 1.00 87.12 81 LEU A CA 1
ATOM 642 C C . LEU A 1 81 ? -10.617 -13.006 -3.959 1.00 87.12 81 LEU A C 1
ATOM 644 O O . LEU A 1 81 ? -9.730 -13.718 -4.411 1.00 87.12 81 LEU A O 1
ATOM 648 N N . ASN A 1 82 ? -10.347 -11.875 -3.308 1.00 90.94 82 ASN A N 1
ATOM 649 C CA . ASN A 1 82 ? -8.994 -11.386 -3.052 1.00 90.94 82 ASN A CA 1
ATOM 650 C C . ASN A 1 82 ? -9.001 -10.363 -1.921 1.00 90.94 82 ASN A C 1
ATOM 652 O O . ASN A 1 82 ? -10.039 -9.778 -1.596 1.00 90.94 82 ASN A O 1
ATOM 656 N N . ALA A 1 83 ? -7.823 -10.108 -1.369 1.00 92.50 83 ALA A N 1
ATOM 657 C CA . ALA A 1 83 ? -7.589 -8.930 -0.558 1.00 92.50 83 ALA A CA 1
ATOM 658 C C . ALA A 1 83 ? -6.924 -7.828 -1.395 1.00 92.50 83 ALA A C 1
ATOM 660 O O . ALA A 1 83 ? -6.156 -8.094 -2.318 1.00 92.50 83 ALA A O 1
ATOM 661 N N . CYS A 1 84 ? -7.237 -6.576 -1.083 1.00 92.38 84 CYS A N 1
ATOM 662 C CA . CYS A 1 84 ? -6.671 -5.394 -1.708 1.00 92.38 84 CYS A CA 1
ATOM 663 C C . CYS A 1 84 ? -6.011 -4.530 -0.639 1.00 92.38 84 CYS A C 1
ATOM 665 O O . CYS A 1 84 ? -6.638 -4.153 0.351 1.00 92.38 84 CYS A O 1
ATOM 667 N N . LEU A 1 85 ? -4.747 -4.209 -0.866 1.00 92.38 85 LEU A N 1
ATOM 668 C CA . LEU A 1 85 ? -3.939 -3.340 -0.034 1.00 92.38 85 LEU A CA 1
ATOM 669 C C . LEU A 1 85 ? -3.626 -2.066 -0.822 1.00 92.38 85 LEU A C 1
ATOM 671 O O . LEU A 1 85 ? -3.208 -2.120 -1.979 1.00 92.38 85 LEU A O 1
ATOM 675 N N . TRP A 1 86 ? -3.837 -0.913 -0.205 1.00 91.62 86 TRP A N 1
ATOM 676 C CA . TRP A 1 86 ? -3.454 0.384 -0.754 1.00 91.62 86 TRP A CA 1
ATOM 677 C C . TRP A 1 86 ? -2.219 0.888 -0.030 1.00 91.62 86 TRP A C 1
ATOM 679 O O . TRP A 1 86 ? -2.198 0.903 1.201 1.00 91.62 86 TRP A O 1
ATOM 689 N N . VAL A 1 87 ? -1.207 1.292 -0.797 1.00 90.06 87 VAL A N 1
ATOM 690 C CA . VAL A 1 87 ? 0.096 1.755 -0.295 1.00 90.06 87 VAL A CA 1
ATOM 691 C C . VAL A 1 87 ? 0.610 2.954 -1.070 1.00 90.06 87 VAL A C 1
ATOM 693 O O . VAL A 1 87 ? 0.214 3.106 -2.248 1.00 90.06 87 VAL A O 1
#

pLDDT: mean 80.3, std 12.72, range [42.84, 92.5]

Mean predicted aligned error: 8.69 Å

Sequence (87 aa):
NGIPQPDTQTTEEVQCRIVPNGSAKQIKFDDGTAHIYSFSVYLDQDCREFTIGEKVKLIGLDGEIPNDKEFRVLGFFRNQLNACLWV

Nearest PDB structures (foldseek):
  7q5p-assembly1_C  TM=5.052E-01  e=9.831E+00  Pseudomonas protegens Pf-5
  5yja-assembly1_C  TM=2.609E-01  e=4.559E+00  Bacillus sp. TB-90
  5z27-assembly1_B-2  TM=2.601E-01  e=6.895E+00  Bacillus sp. TB-90
  5ayj-assembly1_A  TM=2.642E-01  e=8.735E+00  Bacillus sp. TB-90
  5yja-assembly1_A  TM=2.626E-01  e=9.267E+00  Bacillus sp. TB-90

Radius of gyration: 15.32 Å; Cα contacts (8 Å, |Δi|>4): 141; chains: 1; bounding box: 44×30×39 Å

Secondary structure (DSSP, 8-state):
--PPPP---------EEEEE-TT-PEEEPTTS-EEE-SEEEEE-TTPPP--TT-EEE---GGGSS-TT-EEE--EEEE-SS-EEEE-

Solvent-accessible surface area (backbone atoms only — not comparable to full-atom values): 5522 Å² total; per-residue (Å²): 138,83,78,80,75,76,85,74,76,77,77,80,86,72,78,66,48,80,42,74,41,89,75,61,59,66,46,76,44,95,90,69,51,71,46,68,40,56,32,43,35,38,33,52,65,84,56,82,92,71,56,70,68,40,78,46,68,57,81,45,80,94,64,81,34,59,76,85,46,74,37,43,29,72,40,68,46,81,54,99,79,28,23,42,35,31,45

Foldseek 3Di:
DDDPDPPCPPQDDFDWDKDAPPPQDWDQDPVRDIDRFGIKIKGFLPDDDDDFQDKDADDDPPCPDPRPDIDGFNDWAHDPGIIITTD